Protein AF-A0A7W5MS93-F1 (afdb_monomer)

Mean predicted aligned error: 14.45 Å

Radius of gyration: 29.27 Å; Cα contacts (8 Å, |Δi|>4): 235; chains: 1; bounding box: 98×44×60 Å

Secondary structure (DSSP, 8-state):
---------------------------S------EEEEEEE-TTSSEEEEEE-SSEEEEEETTEEEEEE-EEEEEETTEEEEEEEEETTTS-GGG-EEEEE-TT---EEEE-TTS-EEEEEEEEEEE------

Structure (mmCIF, N/CA/C/O backbone):
data_AF-A0A7W5MS93-F1
#
_entry.id   AF-A0A7W5MS93-F1
#
loop_
_atom_site.group_PDB
_atom_site.id
_atom_site.type_symbol
_atom_site.label_atom_id
_atom_site.label_alt_id
_atom_site.label_comp_id
_atom_site.label_asym_id
_atom_site.label_entity_id
_atom_site.label_seq_id
_atom_site.pdbx_PDB_ins_code
_atom_site.Cartn_x
_atom_site.Cartn_y
_atom_site.Cartn_z
_atom_site.occupancy
_atom_site.B_iso_or_equiv
_atom_site.auth_seq_id
_atom_site.auth_comp_id
_atom_site.auth_asym_id
_atom_site.auth_atom_id
_atom_site.pdbx_PDB_model_num
ATOM 1 N N . MET A 1 1 ? 84.387 -33.692 43.660 1.00 40.00 1 MET A N 1
ATOM 2 C CA . MET A 1 1 ? 83.834 -32.398 43.209 1.00 40.00 1 MET A CA 1
ATOM 3 C C . MET A 1 1 ? 82.398 -32.670 42.763 1.00 40.00 1 MET A C 1
ATOM 5 O O . MET A 1 1 ? 82.228 -33.329 41.753 1.00 40.00 1 MET A O 1
ATOM 9 N N . PHE A 1 2 ? 81.480 -32.709 43.740 1.00 40.03 2 PHE A N 1
ATOM 10 C CA . PHE A 1 2 ? 80.411 -31.714 44.000 1.00 40.03 2 PHE A CA 1
ATOM 11 C C . PHE A 1 2 ? 79.313 -31.746 42.916 1.00 40.03 2 PHE A C 1
ATOM 13 O O . PHE A 1 2 ? 79.630 -31.518 41.763 1.00 40.03 2 PHE A O 1
ATOM 20 N N . LEU A 1 3 ? 78.016 -31.958 43.160 1.00 37.78 3 LEU A N 1
ATOM 21 C CA . LEU A 1 3 ? 77.194 -32.341 44.318 1.00 37.78 3 LEU A CA 1
ATOM 22 C C . LEU A 1 3 ? 75.782 -32.628 43.719 1.00 37.78 3 LEU A C 1
ATOM 24 O O . LEU A 1 3 ? 75.334 -31.854 42.877 1.00 37.78 3 LEU A O 1
ATOM 28 N N . ARG A 1 4 ? 75.061 -33.693 44.111 1.00 44.62 4 ARG A N 1
ATOM 29 C CA . ARG A 1 4 ? 73.572 -33.731 43.968 1.00 44.62 4 ARG A CA 1
ATOM 30 C C . ARG A 1 4 ? 72.996 -32.711 44.985 1.00 44.62 4 ARG A C 1
ATOM 32 O O . ARG A 1 4 ? 73.687 -32.555 45.996 1.00 44.62 4 ARG A O 1
ATOM 39 N N . PRO A 1 5 ? 71.810 -32.054 44.839 1.00 45.09 5 PRO A N 1
ATOM 40 C CA . PRO A 1 5 ? 70.498 -32.736 44.954 1.00 45.09 5 PRO A CA 1
ATOM 41 C C . PRO A 1 5 ? 69.226 -32.015 44.383 1.00 45.09 5 PRO A C 1
ATOM 43 O O . PRO A 1 5 ? 69.287 -30.899 43.891 1.00 45.09 5 PRO A O 1
ATOM 46 N N . ALA A 1 6 ? 68.085 -32.725 44.510 1.00 39.28 6 ALA A N 1
ATOM 47 C CA . ALA A 1 6 ? 66.716 -32.313 44.918 1.00 39.28 6 ALA A CA 1
ATOM 48 C C . ALA A 1 6 ? 65.991 -31.122 44.233 1.00 39.28 6 ALA A C 1
ATOM 50 O O . ALA A 1 6 ? 66.480 -30.005 44.226 1.00 39.28 6 ALA A O 1
ATOM 51 N N . ALA A 1 7 ? 64.832 -31.375 43.597 1.00 43.28 7 ALA A N 1
ATOM 52 C CA . ALA A 1 7 ? 63.444 -31.223 44.116 1.00 43.28 7 ALA A CA 1
ATOM 53 C C . ALA A 1 7 ? 62.941 -29.755 44.025 1.00 43.28 7 ALA A C 1
ATOM 55 O O . ALA A 1 7 ? 63.678 -28.839 44.343 1.00 43.28 7 ALA A O 1
ATOM 56 N N . ILE A 1 8 ? 61.740 -29.421 43.537 1.00 44.34 8 ILE A N 1
ATOM 57 C CA . ILE A 1 8 ? 60.395 -29.683 44.082 1.00 44.34 8 ILE A CA 1
ATOM 58 C C . ILE A 1 8 ? 59.358 -29.309 42.990 1.00 44.34 8 ILE A C 1
ATOM 60 O O . ILE A 1 8 ? 59.564 -28.367 42.228 1.00 44.34 8 ILE A O 1
ATOM 64 N N . ALA A 1 9 ? 58.252 -30.054 42.919 1.00 44.31 9 ALA A N 1
ATOM 65 C CA . ALA A 1 9 ? 57.106 -29.850 42.026 1.00 44.31 9 ALA A CA 1
ATOM 66 C C . ALA A 1 9 ? 56.317 -28.563 42.326 1.00 44.31 9 ALA A C 1
ATOM 68 O O . ALA A 1 9 ? 56.240 -28.196 43.490 1.00 44.31 9 ALA A O 1
ATOM 69 N N . PHE A 1 10 ? 55.608 -27.971 41.352 1.00 36.16 10 PHE A N 1
ATOM 70 C CA . PHE A 1 10 ? 54.375 -27.232 41.664 1.00 36.16 10 PHE A CA 1
ATOM 71 C C . PHE A 1 10 ? 53.384 -27.134 40.488 1.00 36.16 10 PHE A C 1
ATOM 73 O O . PHE A 1 10 ? 53.724 -26.706 39.392 1.00 36.16 10 PHE A O 1
ATOM 80 N N . ALA A 1 11 ? 52.162 -27.568 40.808 1.00 39.81 11 ALA A N 1
ATOM 81 C CA . ALA A 1 11 ? 50.828 -27.225 40.315 1.00 39.81 11 ALA A CA 1
ATOM 82 C C . ALA A 1 11 ? 50.557 -26.963 38.819 1.00 39.81 11 ALA A C 1
ATOM 84 O O . ALA A 1 11 ? 50.994 -25.998 38.202 1.00 39.81 11 ALA A O 1
ATOM 85 N N . VAL A 1 12 ? 49.637 -27.793 38.326 1.00 48.81 12 VAL A N 1
ATOM 86 C CA . VAL A 1 12 ? 48.768 -27.606 37.164 1.00 48.81 12 VAL A CA 1
ATOM 87 C C . VAL A 1 12 ? 48.105 -26.224 37.162 1.00 48.81 12 VAL A C 1
ATOM 89 O O . VAL A 1 12 ? 47.428 -25.859 38.120 1.00 48.81 12 VAL A O 1
ATOM 92 N N . LEU A 1 13 ? 48.161 -25.537 36.020 1.00 38.66 13 LEU A N 1
ATOM 93 C CA . LEU A 1 13 ? 47.061 -24.687 35.580 1.00 38.66 13 LEU A CA 1
ATOM 94 C C . LEU A 1 13 ? 46.774 -25.004 34.113 1.00 38.66 13 LEU A C 1
ATOM 96 O O . LEU A 1 13 ? 47.591 -24.768 33.226 1.00 38.66 13 LEU A O 1
ATOM 100 N N . VAL A 1 14 ? 45.611 -25.606 33.883 1.00 39.22 14 VAL A N 1
ATOM 101 C CA . VAL A 1 14 ? 45.063 -25.870 32.556 1.00 39.22 14 VAL A CA 1
ATOM 102 C C . VAL A 1 14 ? 44.794 -24.519 31.895 1.00 39.22 14 VAL A C 1
ATOM 104 O O . VAL A 1 14 ? 43.827 -23.842 32.231 1.00 39.22 14 VAL A O 1
ATOM 107 N N . ALA A 1 15 ? 45.652 -24.113 30.962 1.00 39.41 15 ALA A N 1
ATOM 108 C CA . ALA A 1 15 ? 45.326 -23.046 30.029 1.00 39.41 15 ALA A CA 1
ATOM 109 C C . ALA A 1 15 ? 44.427 -23.648 28.942 1.00 39.41 15 ALA A C 1
ATOM 111 O O . ALA A 1 15 ? 44.898 -24.260 27.983 1.00 39.41 15 ALA A O 1
ATOM 112 N N . THR A 1 16 ? 43.114 -23.537 29.141 1.00 49.59 16 THR A N 1
ATOM 113 C CA . THR A 1 16 ? 42.108 -23.794 28.106 1.00 49.59 16 THR A CA 1
ATOM 114 C C . THR A 1 16 ? 42.484 -23.038 26.828 1.00 49.59 16 THR A C 1
ATOM 116 O O . THR A 1 16 ? 42.803 -21.848 26.911 1.00 49.59 16 THR A O 1
ATOM 119 N N . PRO A 1 17 ? 42.458 -23.692 25.652 1.00 45.41 17 PRO A N 1
ATOM 120 C CA . PRO A 1 17 ? 42.779 -23.034 24.399 1.00 45.41 17 PRO A CA 1
ATOM 121 C C . PRO A 1 17 ? 41.777 -21.914 24.137 1.00 45.41 17 PRO A C 1
ATOM 123 O O . PRO A 1 17 ? 40.580 -22.060 24.387 1.00 45.41 17 PRO A O 1
ATOM 126 N N . LEU A 1 18 ? 42.315 -20.805 23.630 1.00 43.34 18 LEU A N 1
ATOM 127 C CA . LEU A 1 18 ? 41.617 -19.642 23.105 1.00 43.34 18 LEU A CA 1
ATOM 128 C C . LEU A 1 18 ? 40.570 -20.115 22.085 1.00 43.34 18 LEU A C 1
ATOM 130 O O . LEU A 1 18 ? 40.861 -20.281 20.901 1.00 43.34 18 LEU A O 1
ATOM 134 N N . ALA A 1 19 ? 39.364 -20.406 22.573 1.00 39.19 19 ALA A N 1
ATOM 135 C CA . ALA A 1 19 ? 38.228 -20.720 21.737 1.00 39.19 19 ALA A CA 1
ATOM 136 C C . ALA A 1 19 ? 38.012 -19.510 20.836 1.00 39.19 19 ALA A C 1
ATOM 138 O O . ALA A 1 19 ? 37.899 -18.378 21.315 1.00 39.19 19 ALA A O 1
ATOM 139 N N . ALA A 1 20 ? 38.023 -19.783 19.531 1.00 44.53 20 ALA A N 1
ATOM 140 C CA . ALA A 1 20 ? 37.585 -18.881 18.490 1.00 44.53 20 ALA A CA 1
ATOM 141 C C . ALA A 1 20 ? 36.439 -18.026 19.024 1.00 44.53 20 ALA A C 1
ATOM 143 O O . ALA A 1 20 ? 35.483 -18.568 19.581 1.00 44.53 20 ALA A O 1
ATOM 144 N N . HIS A 1 21 ? 36.582 -16.707 18.896 1.00 40.66 21 HIS A N 1
ATOM 145 C CA . HIS A 1 21 ? 35.535 -15.743 19.188 1.00 40.66 21 HIS A CA 1
ATOM 146 C C . HIS A 1 21 ? 34.292 -16.194 18.417 1.00 40.66 21 HIS A C 1
ATOM 148 O O . HIS A 1 21 ? 34.156 -15.950 17.218 1.00 40.66 21 HIS A O 1
ATOM 154 N N . ALA A 1 22 ? 33.427 -16.945 19.094 1.00 40.16 22 ALA A N 1
ATOM 155 C CA . ALA A 1 22 ? 32.105 -17.234 18.615 1.00 40.16 22 ALA A CA 1
ATOM 156 C C . ALA A 1 22 ? 31.469 -15.857 18.475 1.00 40.16 22 ALA A C 1
ATOM 158 O O . ALA A 1 22 ? 31.312 -15.137 19.464 1.00 40.16 22 ALA A O 1
ATOM 159 N N . ALA A 1 23 ? 31.177 -15.471 17.232 1.00 42.94 23 ALA A N 1
ATOM 160 C CA . ALA A 1 23 ? 30.246 -14.392 16.968 1.00 42.94 23 ALA A CA 1
ATOM 161 C C . ALA A 1 23 ? 29.052 -14.590 17.914 1.00 42.94 23 ALA A C 1
ATOM 163 O O . ALA A 1 23 ? 28.640 -15.744 18.100 1.00 42.94 23 ALA A O 1
ATOM 164 N N . PRO A 1 24 ? 28.552 -13.524 18.563 1.00 43.59 24 PRO A N 1
ATOM 165 C CA . PRO A 1 24 ? 27.463 -13.651 19.516 1.00 43.59 24 PRO A CA 1
ATOM 166 C C . PRO A 1 24 ? 26.382 -14.506 18.870 1.00 43.59 24 PRO A C 1
ATOM 168 O O . PRO A 1 24 ? 25.928 -14.199 17.767 1.00 43.59 24 PRO A O 1
ATOM 171 N N . ALA A 1 25 ? 26.049 -15.624 19.522 1.00 42.84 25 ALA A N 1
ATOM 172 C CA . ALA A 1 25 ? 24.919 -16.441 19.134 1.00 42.84 25 ALA A CA 1
ATOM 173 C C . ALA A 1 25 ? 23.752 -15.472 18.952 1.00 42.84 25 ALA A C 1
ATOM 175 O O . ALA A 1 25 ? 23.344 -14.817 19.913 1.00 42.84 25 ALA A O 1
ATOM 176 N N . HIS A 1 26 ? 23.308 -15.297 17.705 1.00 36.88 26 HIS A N 1
ATOM 177 C CA . HIS A 1 26 ? 22.167 -14.450 17.410 1.00 36.88 26 HIS A CA 1
ATOM 178 C C . HIS A 1 26 ? 21.048 -14.942 18.327 1.00 36.88 26 HIS A C 1
ATOM 180 O O . HIS A 1 26 ? 20.709 -16.128 18.242 1.00 36.88 26 HIS A O 1
ATOM 186 N N . PRO A 1 27 ? 20.516 -14.111 19.242 1.00 41.81 27 PRO A N 1
ATOM 187 C CA . PRO A 1 27 ? 19.390 -14.536 20.044 1.00 41.81 27 PRO A CA 1
ATOM 188 C C . PRO A 1 27 ? 18.292 -14.959 19.074 1.00 41.81 27 PRO A C 1
ATOM 190 O O . PRO A 1 27 ? 17.941 -14.229 18.143 1.00 41.81 27 PRO A O 1
ATOM 193 N N . SER A 1 28 ? 17.845 -16.198 19.260 1.00 41.72 28 SER A N 1
ATOM 194 C CA . SER A 1 28 ? 16.745 -16.846 18.567 1.00 41.72 28 SER A CA 1
ATOM 195 C C . SER A 1 28 ? 15.655 -15.836 18.220 1.00 41.72 28 SER A C 1
ATOM 197 O O . SER A 1 28 ? 15.157 -15.174 19.124 1.00 41.72 28 SER A O 1
ATOM 199 N N . SER A 1 29 ? 15.348 -15.724 16.918 1.00 39.94 29 SER A N 1
ATOM 200 C CA . SER A 1 29 ? 14.232 -14.982 16.300 1.00 39.94 29 SER A CA 1
ATOM 201 C C . SER A 1 29 ? 13.509 -14.011 17.244 1.00 39.94 29 SER A C 1
ATOM 203 O O . SER A 1 29 ? 12.711 -14.480 18.065 1.00 39.94 29 SER A O 1
ATOM 205 N N . PRO A 1 30 ? 13.672 -12.677 17.105 1.00 44.12 30 PRO A N 1
ATOM 206 C CA . PRO A 1 30 ? 12.740 -11.779 17.767 1.00 44.12 30 PRO A CA 1
ATOM 207 C C . PRO A 1 30 ? 11.348 -12.183 17.286 1.00 44.12 30 PRO A C 1
ATOM 209 O O . PRO A 1 30 ? 11.166 -12.427 16.091 1.00 44.12 30 PRO A O 1
ATOM 212 N N . ALA A 1 31 ? 10.407 -12.351 18.218 1.00 44.66 31 ALA A N 1
ATOM 213 C CA . ALA A 1 31 ? 9.012 -12.628 17.914 1.00 44.66 31 ALA A CA 1
ATOM 214 C C . ALA A 1 31 ? 8.616 -11.807 16.682 1.00 44.66 31 ALA A C 1
ATOM 216 O O . ALA A 1 31 ? 8.625 -10.578 16.750 1.00 44.66 31 ALA A O 1
ATOM 217 N N . HIS A 1 32 ? 8.402 -12.472 15.537 1.00 44.00 32 HIS A N 1
ATOM 218 C CA . HIS A 1 32 ? 8.120 -11.762 14.292 1.00 44.00 32 HIS A CA 1
ATOM 219 C C . HIS A 1 32 ? 6.957 -10.812 14.589 1.00 44.00 32 HIS A C 1
ATOM 221 O O . HIS A 1 32 ? 5.943 -11.283 15.103 1.00 44.00 32 HIS A O 1
ATOM 227 N N . PRO A 1 33 ? 7.060 -9.496 14.345 1.00 49.78 33 PRO A N 1
ATOM 228 C CA . PRO A 1 33 ? 5.903 -8.630 14.504 1.00 49.78 33 PRO A CA 1
ATOM 229 C C . PRO A 1 33 ? 4.768 -9.205 13.651 1.00 49.78 33 PRO A C 1
ATOM 231 O O . PRO A 1 33 ? 5.019 -9.786 12.591 1.00 49.78 33 PRO A O 1
ATOM 234 N N . ALA A 1 34 ? 3.531 -9.128 14.147 1.00 56.78 34 ALA A N 1
ATOM 235 C CA . ALA A 1 34 ? 2.373 -9.639 13.425 1.00 56.78 34 ALA A CA 1
ATOM 236 C C . ALA A 1 34 ? 2.364 -9.049 12.012 1.00 56.78 34 ALA A C 1
ATOM 238 O O . ALA A 1 34 ? 2.103 -7.861 11.849 1.00 56.78 34 ALA A O 1
ATOM 239 N N . TYR A 1 35 ? 2.667 -9.875 11.011 1.00 71.69 35 TYR A N 1
ATOM 240 C CA . TYR A 1 35 ? 2.784 -9.417 9.638 1.00 71.69 35 TYR A CA 1
ATOM 241 C C . TYR A 1 35 ? 1.499 -9.746 8.879 1.00 71.69 35 TYR A C 1
ATOM 243 O O . TYR A 1 35 ? 0.860 -10.795 9.066 1.00 71.69 35 TYR A O 1
ATOM 251 N N . ALA A 1 36 ? 1.042 -8.800 8.067 1.00 81.19 36 ALA A N 1
ATOM 252 C CA . ALA A 1 36 ? -0.158 -8.964 7.263 1.00 81.19 36 ALA A CA 1
ATOM 253 C C . ALA A 1 36 ? 0.235 -9.346 5.837 1.00 81.19 36 ALA A C 1
ATOM 255 O O . ALA A 1 36 ? 1.063 -8.685 5.223 1.00 81.19 36 ALA A O 1
ATOM 256 N N . VAL A 1 37 ? -0.383 -10.406 5.308 1.00 85.31 37 VAL A N 1
ATOM 257 C CA . VAL A 1 37 ? -0.153 -10.854 3.933 1.00 85.31 37 VAL A CA 1
ATOM 258 C C . VAL A 1 37 ? -1.414 -10.644 3.111 1.00 85.31 37 VAL A C 1
ATOM 260 O O . VAL A 1 37 ? -2.497 -11.155 3.427 1.00 85.31 37 VAL A O 1
ATOM 263 N N . PHE A 1 38 ? -1.251 -9.921 2.017 1.00 84.50 38 PHE A N 1
ATOM 264 C CA . PHE A 1 38 ? -2.276 -9.621 1.035 1.00 84.50 38 PHE A CA 1
ATOM 265 C C . PHE A 1 38 ? -1.857 -10.225 -0.300 1.00 84.50 38 PHE A C 1
ATOM 267 O O . PHE A 1 38 ? -0.686 -10.156 -0.665 1.00 84.50 38 PHE A O 1
ATOM 274 N N . ALA A 1 39 ? -2.784 -10.843 -1.025 1.00 83.75 39 ALA A N 1
ATOM 275 C CA . ALA A 1 39 ? -2.496 -11.327 -2.366 1.00 83.75 39 ALA A CA 1
ATOM 276 C C . ALA A 1 39 ? -3.733 -11.286 -3.254 1.00 83.75 39 ALA A C 1
ATOM 278 O O . ALA A 1 39 ? -4.868 -11.466 -2.823 1.00 83.75 39 ALA A O 1
ATOM 279 N N . GLY A 1 40 ? -3.506 -11.066 -4.531 1.00 76.94 40 GLY A N 1
ATOM 280 C CA . GLY A 1 40 ? -4.585 -10.891 -5.485 1.00 76.94 40 GLY A CA 1
ATOM 281 C C . GLY A 1 40 ? -4.008 -10.652 -6.857 1.00 76.94 40 GLY A C 1
ATOM 282 O O . GLY A 1 40 ? -2.929 -11.159 -7.161 1.00 76.94 40 GLY A O 1
ATOM 283 N N . LEU A 1 41 ? -4.716 -9.867 -7.660 1.00 73.75 41 LEU A N 1
ATOM 284 C CA . LEU A 1 41 ? -4.261 -9.473 -8.983 1.00 73.75 41 LEU A CA 1
ATOM 285 C C . LEU A 1 41 ? -3.799 -8.016 -8.959 1.00 73.75 41 LEU A C 1
ATOM 287 O O . LEU A 1 41 ? -4.495 -7.146 -8.433 1.00 73.75 41 LEU A O 1
ATOM 291 N N . GLY A 1 42 ? -2.618 -7.774 -9.518 1.00 70.75 42 GLY A N 1
ATOM 292 C CA . GLY A 1 42 ? -2.074 -6.446 -9.755 1.00 70.75 42 GLY A CA 1
ATOM 293 C C . GLY A 1 42 ? -2.817 -5.712 -10.875 1.00 70.75 42 GLY A C 1
ATOM 294 O O . GLY A 1 42 ? -3.721 -6.278 -11.501 1.00 70.75 42 GLY A O 1
ATOM 295 N N . PRO A 1 43 ? -2.450 -4.448 -11.146 1.00 69.12 43 PRO A N 1
ATOM 296 C CA . PRO A 1 43 ? -3.075 -3.625 -12.189 1.00 69.12 43 PRO A CA 1
ATOM 297 C C . PRO A 1 43 ? -2.967 -4.235 -13.598 1.00 69.12 43 PRO A C 1
ATOM 299 O O . PRO A 1 43 ? -3.833 -4.020 -14.437 1.00 69.12 43 PRO A O 1
ATOM 302 N N . ASP A 1 44 ? -1.944 -5.047 -13.832 1.00 75.62 44 ASP A N 1
ATOM 303 C CA . ASP A 1 44 ? -1.661 -5.795 -15.058 1.00 75.62 44 ASP A CA 1
ATOM 304 C C . ASP A 1 44 ? -2.375 -7.164 -15.127 1.00 75.62 44 ASP A C 1
ATOM 306 O O . ASP A 1 44 ? -2.194 -7.927 -16.075 1.00 75.62 44 ASP A O 1
ATOM 310 N N . GLY A 1 45 ? -3.177 -7.501 -14.111 1.00 74.88 45 GLY A N 1
ATOM 311 C CA . GLY A 1 45 ? -3.908 -8.765 -14.026 1.00 74.88 45 GLY A CA 1
ATOM 312 C C . GLY A 1 45 ? -3.065 -9.965 -13.585 1.00 74.88 45 GLY A C 1
ATOM 313 O O . GLY A 1 45 ? -3.587 -11.079 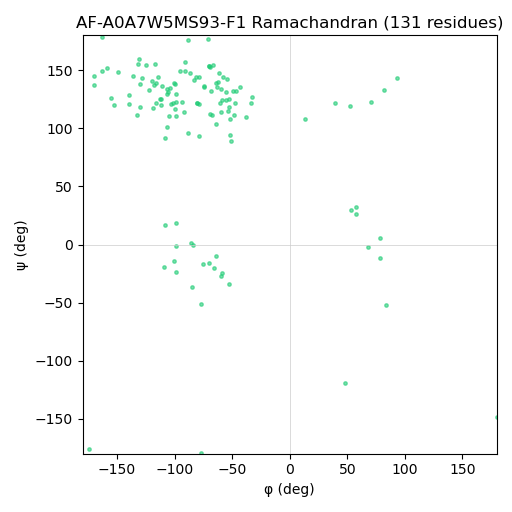-13.564 1.00 74.88 45 GLY A O 1
ATOM 314 N N . ARG A 1 46 ? -1.791 -9.779 -13.213 1.00 81.06 46 ARG A N 1
ATOM 315 C CA . ARG A 1 46 ? -0.924 -10.865 -12.720 1.00 81.06 46 ARG A CA 1
ATOM 316 C C . ARG A 1 46 ? -0.992 -11.013 -11.204 1.00 81.06 46 ARG A C 1
ATOM 318 O O . ARG A 1 46 ? -1.333 -10.057 -10.509 1.00 81.06 46 ARG A O 1
ATOM 325 N N . PRO A 1 47 ? -0.653 -12.19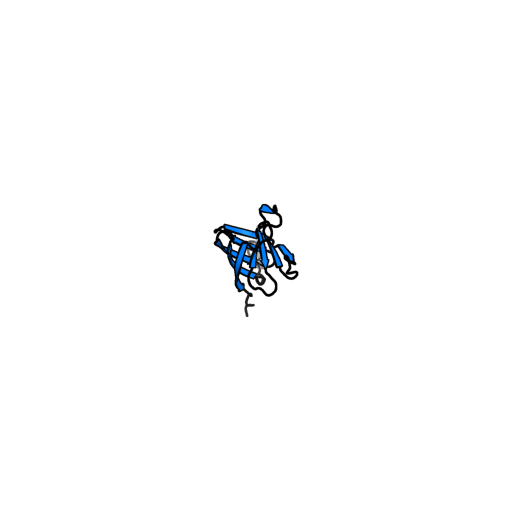6 -10.662 1.00 80.31 47 PRO A N 1
ATOM 326 C CA . PRO A 1 47 ? -0.650 -12.411 -9.227 1.00 80.31 47 PRO A CA 1
ATOM 327 C C . PRO A 1 47 ? 0.380 -11.529 -8.530 1.00 80.31 47 PRO A C 1
ATOM 329 O O . PRO A 1 47 ? 1.523 -11.380 -8.974 1.00 80.31 47 PRO A O 1
ATOM 332 N N . ILE A 1 48 ? -0.033 -11.006 -7.388 1.00 83.81 48 ILE A N 1
ATOM 333 C CA . ILE A 1 48 ? 0.785 -10.163 -6.530 1.00 83.81 48 ILE A CA 1
ATOM 334 C C . ILE A 1 48 ? 0.708 -10.627 -5.089 1.00 83.81 48 ILE A C 1
ATOM 336 O O . ILE A 1 48 ? -0.292 -11.215 -4.671 1.00 83.81 48 ILE A O 1
ATOM 340 N N . ARG A 1 49 ? 1.744 -10.318 -4.314 1.00 88.19 49 ARG A N 1
ATOM 341 C CA . ARG A 1 49 ? 1.772 -10.575 -2.875 1.00 88.19 49 ARG A CA 1
ATOM 342 C C . ARG A 1 49 ? 2.413 -9.400 -2.160 1.00 88.19 49 ARG A C 1
ATOM 344 O O . ARG A 1 49 ? 3.555 -9.074 -2.449 1.00 88.19 49 ARG A O 1
ATOM 351 N N . PHE A 1 50 ? 1.685 -8.782 -1.248 1.00 88.19 50 PHE A N 1
ATOM 352 C CA . PHE A 1 50 ? 2.173 -7.709 -0.394 1.00 88.19 50 PHE A CA 1
ATOM 353 C C . PHE A 1 50 ? 2.236 -8.212 1.047 1.00 88.19 50 PHE A C 1
ATOM 355 O O . PHE A 1 50 ? 1.251 -8.733 1.572 1.00 88.19 50 PHE A O 1
ATOM 362 N N . GLU A 1 51 ? 3.403 -8.087 1.662 1.00 90.06 51 GLU A N 1
ATOM 363 C CA . GLU A 1 51 ? 3.681 -8.498 3.033 1.00 90.06 51 GLU A CA 1
ATOM 364 C C . GLU A 1 51 ? 4.094 -7.254 3.821 1.00 90.06 51 GLU A C 1
ATOM 366 O O . GLU A 1 51 ? 5.081 -6.595 3.496 1.00 90.06 51 GLU A O 1
ATOM 371 N N . ASP A 1 52 ? 3.299 -6.922 4.830 1.00 88.50 52 ASP A N 1
ATOM 372 C CA . ASP A 1 52 ? 3.519 -5.821 5.763 1.00 88.50 52 ASP A CA 1
ATOM 373 C C . ASP A 1 52 ? 4.127 -6.400 7.041 1.00 88.50 52 ASP A C 1
ATOM 375 O O . ASP A 1 52 ? 3.440 -7.121 7.766 1.00 88.50 52 ASP A O 1
ATOM 379 N N . HIS A 1 53 ? 5.399 -6.091 7.301 1.00 86.94 53 HIS A N 1
ATOM 380 C CA . HIS A 1 53 ? 6.154 -6.526 8.479 1.00 86.94 53 HIS A CA 1
ATOM 381 C C . HIS A 1 53 ? 6.217 -5.448 9.580 1.00 86.94 53 HIS A C 1
ATOM 383 O O . HIS A 1 53 ? 7.084 -5.504 10.454 1.00 86.94 53 HIS A O 1
ATOM 389 N N . GLY A 1 54 ? 5.334 -4.449 9.546 1.00 83.25 54 GLY A N 1
ATOM 390 C CA . GLY A 1 54 ? 5.253 -3.358 10.520 1.00 83.25 54 GLY A CA 1
ATOM 391 C C . GLY A 1 54 ? 6.213 -2.201 10.238 1.00 83.25 54 GLY A C 1
ATOM 392 O O . GLY A 1 54 ? 5.778 -1.058 10.173 1.00 83.25 54 GLY A O 1
ATOM 393 N N . THR A 1 55 ? 7.506 -2.474 10.047 1.00 86.19 55 THR A N 1
ATOM 394 C CA . THR A 1 55 ? 8.514 -1.446 9.692 1.00 86.19 55 THR A CA 1
ATOM 395 C C . THR A 1 55 ? 9.017 -1.567 8.260 1.00 86.19 55 THR A C 1
ATOM 397 O O . THR A 1 55 ? 9.557 -0.619 7.698 1.00 86.19 55 THR A O 1
ATOM 400 N N . ARG A 1 56 ? 8.834 -2.739 7.655 1.00 90.19 56 ARG A N 1
ATOM 401 C CA . ARG A 1 56 ? 9.276 -3.064 6.303 1.00 90.19 56 ARG A CA 1
ATOM 402 C C . ARG A 1 56 ? 8.154 -3.682 5.508 1.00 90.19 56 ARG A C 1
ATOM 404 O O . ARG A 1 56 ? 7.209 -4.239 6.068 1.00 90.19 56 ARG A O 1
ATOM 411 N N . TYR A 1 57 ? 8.308 -3.629 4.198 1.00 91.06 57 TYR A N 1
ATOM 412 C CA . TYR A 1 57 ? 7.418 -4.303 3.283 1.00 91.06 57 TYR A CA 1
ATOM 413 C C . TYR A 1 57 ? 8.174 -5.237 2.350 1.00 91.06 57 TYR A C 1
ATOM 415 O O . TYR A 1 57 ? 9.345 -5.019 2.033 1.00 91.06 57 TYR A O 1
ATOM 423 N N . ARG A 1 58 ? 7.456 -6.246 1.865 1.00 90.81 58 ARG A N 1
ATOM 424 C CA . ARG A 1 58 ? 7.871 -7.070 0.735 1.00 90.81 58 ARG A CA 1
ATOM 425 C C . ARG A 1 58 ? 6.732 -7.154 -0.267 1.00 90.81 58 ARG A C 1
ATOM 427 O O . ARG A 1 58 ? 5.651 -7.647 0.044 1.00 90.81 58 ARG A O 1
ATOM 434 N N . LEU A 1 59 ? 6.966 -6.668 -1.479 1.00 89.62 59 LEU A N 1
ATOM 435 C CA . LEU A 1 59 ? 6.028 -6.739 -2.590 1.00 89.62 59 LEU A CA 1
ATOM 436 C C . LEU A 1 59 ? 6.576 -7.686 -3.654 1.00 89.62 59 LEU A C 1
ATOM 438 O O . LEU A 1 59 ? 7.629 -7.448 -4.238 1.00 89.62 59 LEU A O 1
ATOM 442 N N . ARG A 1 60 ? 5.832 -8.744 -3.958 1.00 90.00 60 ARG A N 1
ATOM 443 C CA . ARG A 1 60 ? 6.071 -9.595 -5.117 1.00 90.00 60 ARG A CA 1
ATOM 444 C C . ARG A 1 60 ? 5.115 -9.199 -6.231 1.00 90.00 60 ARG A C 1
ATOM 446 O O . ARG A 1 60 ? 3.903 -9.334 -6.075 1.00 90.00 60 ARG A O 1
ATOM 453 N N . LEU A 1 61 ? 5.667 -8.727 -7.340 1.00 83.06 61 LEU A N 1
ATOM 454 C CA . LEU A 1 61 ? 4.942 -8.201 -8.491 1.00 83.06 61 LEU A CA 1
ATOM 455 C C . LEU A 1 61 ? 5.647 -8.698 -9.765 1.00 83.06 61 LEU A C 1
ATOM 457 O O . LEU A 1 61 ? 6.863 -8.577 -9.879 1.00 83.06 61 LEU A O 1
ATOM 461 N N . HIS A 1 62 ? 4.913 -9.289 -10.712 1.00 81.19 62 HIS A N 1
ATOM 462 C CA . HIS A 1 62 ? 5.482 -9.884 -11.939 1.00 81.19 62 HIS A CA 1
ATOM 463 C C . HIS A 1 62 ? 6.611 -10.913 -11.692 1.00 81.19 62 HIS A C 1
ATOM 465 O O . HIS A 1 62 ? 7.525 -11.046 -12.497 1.00 81.19 62 HIS A O 1
ATOM 471 N N . GLY A 1 63 ? 6.595 -11.624 -10.562 1.00 81.00 63 GLY A N 1
ATOM 472 C CA . GLY A 1 63 ? 7.681 -12.540 -10.187 1.00 81.00 63 GLY A CA 1
ATOM 473 C C . GLY A 1 63 ? 8.927 -11.854 -9.614 1.00 81.00 63 GLY A C 1
ATOM 474 O O . GLY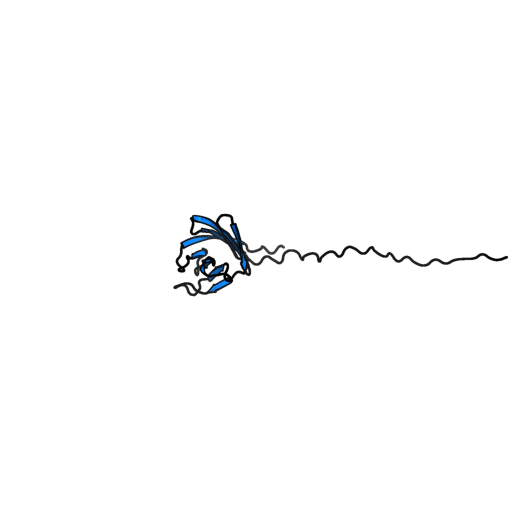 A 1 63 ? 9.733 -12.534 -8.981 1.00 81.00 63 GLY A O 1
ATOM 475 N N . HIS A 1 64 ? 9.034 -10.529 -9.725 1.00 84.81 64 HIS A N 1
ATOM 476 C CA . HIS A 1 64 ? 10.056 -9.728 -9.063 1.00 84.81 64 HIS A CA 1
ATOM 477 C C . HIS A 1 64 ? 9.666 -9.454 -7.614 1.00 84.81 64 HIS A C 1
ATOM 479 O O . HIS A 1 64 ? 8.491 -9.275 -7.293 1.00 84.81 64 HIS A O 1
ATOM 485 N N . VAL A 1 65 ? 10.663 -9.428 -6.738 1.00 89.19 65 VAL A N 1
ATOM 486 C CA . VAL A 1 65 ? 10.503 -9.072 -5.329 1.00 89.19 65 VAL A CA 1
ATOM 487 C C . VAL A 1 65 ? 11.094 -7.685 -5.132 1.00 89.19 65 VAL A C 1
ATOM 489 O O . VAL A 1 65 ? 12.224 -7.432 -5.541 1.00 89.19 65 VAL A O 1
ATOM 492 N N . ARG A 1 66 ? 10.316 -6.804 -4.512 1.00 89.19 66 ARG A N 1
ATOM 493 C CA . ARG A 1 66 ? 10.738 -5.500 -4.012 1.00 89.19 66 ARG A CA 1
ATOM 494 C C . ARG A 1 66 ? 10.601 -5.487 -2.504 1.00 89.19 66 ARG A C 1
ATOM 496 O O . ARG A 1 66 ? 9.616 -5.999 -1.973 1.00 89.19 66 ARG A O 1
ATOM 503 N N . GLU A 1 67 ? 11.579 -4.907 -1.836 1.00 91.62 67 GLU A N 1
ATOM 504 C CA . GLU A 1 67 ? 11.618 -4.775 -0.387 1.00 91.62 67 GLU A CA 1
ATOM 505 C C . GLU A 1 67 ? 12.082 -3.368 -0.040 1.00 91.62 67 GLU A C 1
ATOM 507 O O . GLU A 1 67 ? 12.917 -2.794 -0.738 1.00 91.62 67 GLU A O 1
ATOM 512 N N . GLY A 1 68 ? 11.541 -2.823 1.040 1.00 90.25 68 GLY A N 1
ATOM 513 C CA . GLY A 1 68 ? 11.896 -1.491 1.500 1.00 90.25 68 GLY A CA 1
ATOM 514 C C . GLY A 1 68 ? 11.236 -1.161 2.826 1.00 90.25 68 GLY A C 1
ATOM 515 O O . GLY A 1 68 ? 10.552 -1.995 3.430 1.00 90.25 68 GLY A O 1
ATOM 516 N N . ASP A 1 69 ? 11.444 0.068 3.277 1.00 91.62 69 ASP A N 1
ATOM 517 C CA . ASP A 1 69 ? 10.811 0.561 4.492 1.00 91.62 69 ASP A CA 1
ATOM 518 C C . ASP A 1 69 ? 9.335 0.862 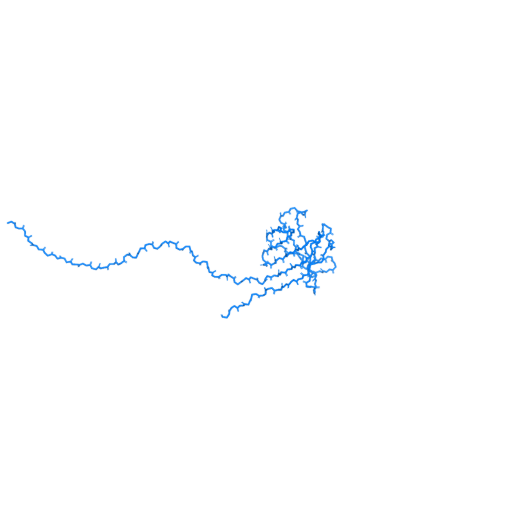4.236 1.00 91.62 69 ASP A C 1
ATOM 520 O O . ASP A 1 69 ? 8.947 1.410 3.197 1.00 91.62 69 ASP A O 1
ATOM 524 N N . LEU A 1 70 ? 8.499 0.454 5.187 1.00 89.38 70 LEU A N 1
ATOM 525 C CA . LEU A 1 70 ? 7.064 0.653 5.103 1.00 89.38 70 LEU A CA 1
ATOM 526 C C . LEU A 1 70 ? 6.737 2.095 5.488 1.00 89.38 70 LEU A C 1
ATOM 528 O O . LEU A 1 70 ? 7.000 2.510 6.614 1.00 89.38 70 LEU A O 1
ATOM 532 N N . ASN A 1 71 ? 6.105 2.829 4.576 1.00 91.44 71 ASN A N 1
ATOM 533 C CA . ASN A 1 71 ? 5.480 4.105 4.893 1.00 91.44 71 ASN A CA 1
ATOM 534 C C . ASN A 1 71 ? 3.960 3.980 4.798 1.00 91.44 71 ASN A C 1
ATOM 536 O O . ASN A 1 71 ? 3.428 3.374 3.860 1.00 91.44 71 ASN A O 1
ATOM 540 N N . THR A 1 72 ? 3.270 4.558 5.780 1.00 90.81 72 THR A N 1
ATOM 541 C CA . THR A 1 72 ? 1.808 4.589 5.818 1.00 90.81 72 THR A CA 1
ATOM 542 C C . THR A 1 72 ? 1.305 5.995 6.075 1.00 90.81 72 THR A C 1
ATOM 544 O O . THR A 1 72 ? 1.831 6.711 6.922 1.00 90.81 72 THR A O 1
ATOM 547 N N . GLU A 1 73 ? 0.258 6.370 5.356 1.00 92.62 73 GLU A N 1
ATOM 548 C CA . GLU A 1 73 ? -0.467 7.620 5.516 1.00 92.62 73 GLU A CA 1
ATOM 549 C C . GLU A 1 73 ? -1.907 7.313 5.935 1.00 92.62 73 GLU A C 1
ATOM 551 O O . GLU A 1 73 ? -2.441 6.224 5.684 1.00 92.62 73 GLU A O 1
ATOM 556 N N . ARG A 1 74 ? -2.543 8.272 6.607 1.00 92.50 74 ARG A N 1
ATOM 557 C CA . ARG A 1 74 ? -3.928 8.148 7.061 1.00 92.50 74 ARG A CA 1
ATOM 558 C C . ARG A 1 74 ? -4.854 8.959 6.161 1.00 92.50 74 ARG A C 1
ATOM 560 O O . ARG A 1 74 ? -4.607 10.135 5.916 1.00 92.50 74 ARG A O 1
ATOM 567 N N . GLY A 1 75 ? -5.964 8.340 5.783 1.00 89.69 75 GLY A N 1
ATOM 568 C CA . GLY A 1 75 ? -7.023 8.928 4.978 1.00 89.69 75 GLY A CA 1
ATOM 569 C C . GLY A 1 75 ? -6.854 8.666 3.484 1.00 89.69 75 GLY A C 1
ATOM 570 O O . GLY A 1 75 ? -5.751 8.656 2.945 1.00 89.69 75 GLY A O 1
ATOM 571 N N . TRP A 1 76 ? -7.978 8.449 2.803 1.00 90.81 76 TRP A N 1
ATOM 572 C CA . TRP A 1 76 ? -8.044 8.345 1.348 1.00 90.81 76 TRP A CA 1
ATOM 573 C C . TRP A 1 76 ? -9.428 8.763 0.839 1.00 90.81 76 TRP A C 1
ATOM 575 O O . TRP A 1 76 ? -10.442 8.150 1.179 1.00 90.81 76 TRP A O 1
ATOM 585 N N . LYS A 1 77 ? -9.477 9.796 -0.014 1.00 89.06 77 LYS A N 1
ATOM 586 C CA . LYS A 1 77 ? -10.720 10.382 -0.556 1.00 89.06 77 LYS A CA 1
ATOM 587 C C . LYS A 1 77 ? -11.753 10.651 0.557 1.00 89.06 77 LYS A C 1
ATOM 589 O O . LYS A 1 77 ? -11.480 11.424 1.466 1.00 89.06 77 LYS A O 1
ATOM 594 N N . SER A 1 78 ? -12.930 10.024 0.485 1.00 89.12 78 SER A N 1
ATOM 595 C CA . SER A 1 78 ? -14.023 10.175 1.457 1.00 89.12 78 SER A CA 1
ATOM 596 C C . SER A 1 78 ? -13.889 9.279 2.698 1.00 89.12 78 SER A C 1
ATOM 598 O O . SER A 1 78 ? -14.772 9.314 3.550 1.00 89.12 78 SER A O 1
ATOM 600 N N . ASP A 1 79 ? -12.837 8.459 2.799 1.00 89.94 79 ASP A N 1
ATOM 601 C CA . ASP A 1 79 ? -12.580 7.558 3.929 1.00 89.94 79 ASP A CA 1
ATOM 602 C C . ASP A 1 79 ? -11.394 8.085 4.766 1.00 89.94 79 ASP A C 1
ATOM 604 O O . ASP A 1 79 ? -10.236 7.785 4.458 1.00 89.94 79 ASP A O 1
ATOM 608 N N . PRO A 1 80 ? -11.642 8.904 5.807 1.00 90.00 80 PRO A N 1
ATOM 609 C CA . PRO A 1 80 ? -10.586 9.532 6.606 1.00 90.00 80 PRO A CA 1
ATOM 610 C C . PRO A 1 80 ? -9.813 8.543 7.491 1.00 90.00 80 PRO A C 1
ATOM 612 O O . PRO A 1 80 ? -8.732 8.875 7.977 1.00 90.00 80 PRO A O 1
ATOM 615 N N . ASP A 1 81 ? -10.354 7.345 7.707 1.00 92.31 81 ASP A N 1
ATOM 616 C CA . ASP A 1 8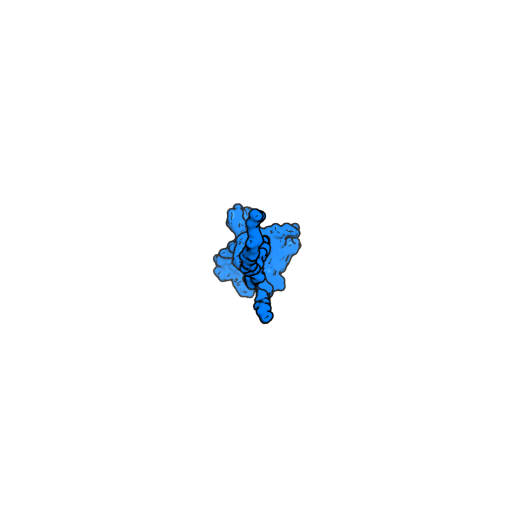1 ? -9.764 6.292 8.538 1.00 92.31 81 ASP A CA 1
ATOM 617 C C . ASP A 1 81 ? -9.023 5.227 7.710 1.00 92.31 81 ASP A C 1
ATOM 619 O O . ASP A 1 81 ? -8.415 4.307 8.268 1.00 92.31 81 ASP A O 1
ATOM 623 N N . ALA A 1 82 ? -9.029 5.358 6.379 1.00 90.94 82 ALA A N 1
ATOM 624 C CA . ALA A 1 82 ? -8.293 4.464 5.501 1.00 90.94 82 ALA A CA 1
ATOM 625 C C . ALA A 1 82 ? -6.784 4.532 5.777 1.00 90.94 82 ALA A C 1
ATOM 627 O O . ALA A 1 82 ? -6.233 5.577 6.121 1.00 90.94 82 ALA A O 1
ATOM 628 N N . THR A 1 83 ? -6.096 3.411 5.587 1.00 91.12 83 THR A N 1
ATOM 629 C CA . THR A 1 83 ? -4.631 3.349 5.638 1.00 91.12 83 THR A CA 1
ATOM 630 C C . THR A 1 83 ? -4.094 3.284 4.219 1.00 91.12 83 THR A C 1
ATOM 632 O O . THR A 1 83 ? -4.424 2.352 3.481 1.00 91.12 83 THR A O 1
ATOM 635 N N . LEU A 1 84 ? -3.269 4.250 3.836 1.00 91.81 84 LEU A N 1
ATOM 636 C CA . LEU A 1 84 ? -2.602 4.288 2.544 1.00 91.81 84 LEU A CA 1
ATOM 637 C C . LEU A 1 84 ? -1.158 3.824 2.730 1.00 91.81 84 LEU A C 1
ATOM 639 O O . LEU A 1 84 ? -0.427 4.392 3.527 1.00 91.81 84 LEU A O 1
ATOM 643 N N . TYR A 1 85 ? -0.742 2.778 2.031 1.00 91.62 85 TYR A N 1
ATOM 644 C CA . TYR A 1 85 ? 0.643 2.329 2.014 1.00 91.62 85 TYR A CA 1
ATOM 645 C C . TYR A 1 85 ? 1.348 2.970 0.824 1.00 91.62 85 TYR A C 1
ATOM 647 O O . TYR A 1 85 ? 0.921 2.782 -0.319 1.00 91.62 85 TYR A O 1
ATOM 655 N N . VAL A 1 86 ? 2.426 3.702 1.093 1.00 91.50 86 VAL A N 1
ATOM 656 C CA . VAL A 1 86 ? 3.281 4.310 0.068 1.00 91.50 86 VAL A CA 1
ATOM 657 C C . VAL A 1 86 ? 4.580 3.521 0.021 1.00 91.50 86 VAL A C 1
ATOM 659 O O . VAL A 1 86 ? 5.449 3.662 0.879 1.00 91.50 86 VAL A O 1
ATOM 662 N N . LEU A 1 87 ? 4.698 2.643 -0.966 1.00 91.19 87 LEU A N 1
ATOM 663 C CA . LEU A 1 87 ? 5.892 1.833 -1.175 1.00 91.19 87 LEU A CA 1
ATOM 664 C C . LEU A 1 87 ? 6.889 2.607 -2.037 1.00 91.19 87 LEU A C 1
ATOM 666 O O . LEU A 1 87 ?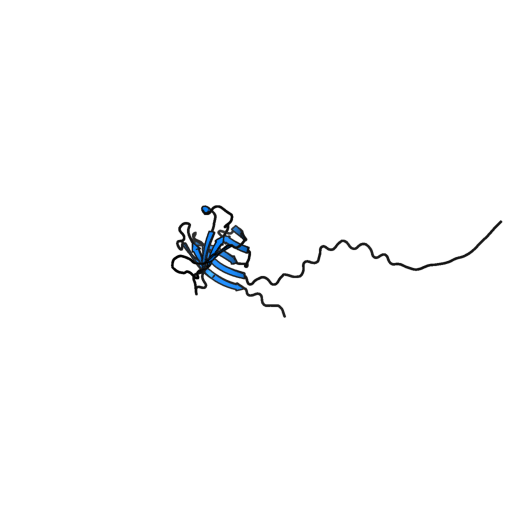 6.482 3.378 -2.906 1.00 91.19 87 LEU A O 1
ATOM 670 N N . ASP A 1 88 ? 8.183 2.382 -1.807 1.00 89.94 88 ASP A N 1
ATOM 671 C CA . ASP A 1 88 ? 9.273 3.127 -2.457 1.00 89.94 88 ASP A CA 1
ATOM 672 C C . ASP A 1 88 ? 9.178 4.654 -2.222 1.00 89.94 88 ASP A C 1
ATOM 674 O O . ASP A 1 88 ? 9.576 5.452 -3.066 1.00 89.94 88 ASP A O 1
ATOM 678 N N . TRP A 1 89 ? 8.655 5.075 -1.060 1.00 88.00 89 TRP A N 1
ATOM 679 C CA . TRP A 1 89 ? 8.332 6.475 -0.731 1.00 88.00 89 TRP A CA 1
ATOM 680 C C . TRP A 1 89 ? 9.517 7.452 -0.802 1.00 88.00 89 TRP A C 1
ATOM 682 O O . TRP A 1 89 ? 9.318 8.645 -1.014 1.00 88.00 89 TRP A O 1
ATOM 692 N N . GLN A 1 90 ? 10.745 6.957 -0.640 1.00 88.06 90 GLN A N 1
ATOM 693 C CA . GLN A 1 90 ? 11.973 7.752 -0.768 1.00 88.06 90 GLN A CA 1
ATOM 694 C C . GLN A 1 90 ? 12.330 8.053 -2.231 1.00 88.06 90 GLN A C 1
ATOM 696 O O . GLN A 1 90 ? 13.160 8.919 -2.503 1.00 88.06 90 GLN A O 1
ATOM 701 N N . GLY A 1 91 ? 11.735 7.318 -3.173 1.00 85.25 91 GLY A N 1
ATOM 702 C CA . GLY A 1 91 ? 11.939 7.488 -4.602 1.00 85.25 91 GLY A CA 1
ATOM 703 C C . GLY A 1 91 ? 10.982 8.506 -5.236 1.00 85.25 91 GLY A C 1
ATOM 704 O O . GLY A 1 91 ? 10.062 9.015 -4.587 1.00 85.25 91 GLY A O 1
ATOM 705 N N . PRO A 1 92 ? 11.162 8.789 -6.538 1.00 87.12 92 PRO A N 1
ATOM 706 C CA . PRO A 1 92 ? 10.269 9.660 -7.297 1.00 87.12 92 PRO A CA 1
ATOM 707 C C . PRO A 1 92 ? 8.826 9.147 -7.282 1.00 87.12 92 PRO A C 1
ATOM 709 O O . PRO A 1 92 ? 8.602 7.945 -7.413 1.00 87.12 92 PRO A O 1
ATOM 712 N N . ALA A 1 93 ? 7.842 10.051 -7.240 1.00 83.44 93 ALA A N 1
ATOM 713 C CA . ALA A 1 93 ? 6.415 9.701 -7.193 1.00 83.44 93 ALA A CA 1
ATOM 714 C C . ALA A 1 93 ? 5.974 8.729 -8.306 1.00 83.44 93 ALA A C 1
ATOM 716 O O . ALA A 1 93 ? 5.149 7.855 -8.073 1.00 83.44 93 ALA A O 1
ATOM 717 N N . ALA A 1 94 ? 6.575 8.820 -9.497 1.00 82.50 94 ALA A N 1
ATOM 718 C CA . ALA A 1 94 ? 6.295 7.916 -10.615 1.00 82.50 94 ALA A CA 1
ATOM 719 C C . ALA A 1 94 ? 6.715 6.451 -10.369 1.00 82.50 94 ALA A C 1
ATOM 721 O O . ALA A 1 94 ? 6.250 5.554 -11.066 1.00 82.50 94 ALA A O 1
ATOM 722 N N . GLN A 1 95 ? 7.615 6.202 -9.415 1.00 82.56 95 GLN A N 1
ATOM 723 C CA . GLN A 1 95 ? 8.088 4.864 -9.045 1.00 82.56 95 GLN A CA 1
ATOM 724 C C . GLN A 1 95 ? 7.404 4.333 -7.782 1.00 82.56 95 GLN A C 1
ATOM 726 O O . GLN A 1 95 ? 7.489 3.134 -7.505 1.00 82.56 95 GLN A O 1
ATOM 731 N N . GLN A 1 96 ? 6.723 5.209 -7.039 1.00 88.19 96 GLN A N 1
ATOM 732 C CA . GLN A 1 96 ? 6.021 4.847 -5.819 1.00 88.19 96 GLN A CA 1
ATOM 733 C C . GLN A 1 96 ? 4.820 3.971 -6.149 1.00 88.19 96 GLN A C 1
ATOM 735 O O . GLN A 1 96 ? 4.011 4.280 -7.024 1.00 88.19 96 GLN A O 1
ATOM 740 N N . THR A 1 97 ? 4.686 2.874 -5.414 1.00 87.25 97 THR A N 1
ATOM 741 C CA . THR A 1 97 ? 3.492 2.034 -5.499 1.00 87.25 97 THR A CA 1
ATOM 742 C C . THR A 1 97 ? 2.580 2.381 -4.340 1.00 87.25 97 THR A C 1
ATOM 744 O O . THR A 1 97 ? 2.979 2.277 -3.182 1.00 87.25 97 THR A O 1
ATOM 747 N N . ARG A 1 98 ? 1.347 2.779 -4.645 1.00 89.69 98 ARG A N 1
ATOM 748 C CA . ARG A 1 98 ? 0.357 3.152 -3.637 1.00 89.69 98 ARG A CA 1
ATOM 749 C C . ARG A 1 98 ? -0.711 2.081 -3.496 1.00 89.69 98 ARG A C 1
ATOM 751 O O . ARG A 1 98 ? -1.261 1.579 -4.478 1.00 89.69 98 ARG A O 1
ATOM 758 N N . LEU A 1 99 ? -1.010 1.737 -2.253 1.00 90.19 99 LEU A N 1
ATOM 759 C CA . LEU A 1 99 ? -2.035 0.768 -1.893 1.00 90.19 99 LEU A CA 1
ATOM 760 C C . LEU A 1 99 ? -2.959 1.391 -0.857 1.00 90.19 99 LEU A C 1
ATOM 762 O O . LEU A 1 99 ? -2.483 2.075 0.038 1.00 90.19 99 LEU A O 1
ATOM 766 N N . VAL A 1 100 ? -4.256 1.109 -0.900 1.00 90.94 100 VAL A N 1
ATOM 767 C CA . VAL A 1 100 ? -5.188 1.582 0.132 1.00 90.94 100 VAL A CA 1
ATOM 768 C C . VAL A 1 100 ? -5.919 0.431 0.797 1.00 90.94 100 VAL A C 1
ATOM 770 O O . VAL A 1 100 ? -6.479 -0.446 0.140 1.00 90.94 100 VAL A O 1
ATOM 773 N N . ARG A 1 101 ? -5.964 0.460 2.124 1.00 89.75 101 ARG A N 1
ATOM 774 C CA . ARG A 1 101 ? -6.865 -0.348 2.935 1.00 89.75 101 ARG A CA 1
ATOM 775 C C . ARG A 1 101 ? -7.979 0.543 3.465 1.00 89.75 101 ARG A C 1
ATOM 777 O O . ARG A 1 101 ? -7.750 1.377 4.334 1.00 89.75 101 ARG A O 1
ATOM 784 N N . ARG A 1 102 ? -9.190 0.332 2.958 1.00 89.06 102 ARG A N 1
ATOM 785 C CA . ARG A 1 102 ? -10.387 1.055 3.410 1.00 89.06 102 ARG A CA 1
ATOM 786 C C . ARG A 1 102 ? -10.804 0.635 4.818 1.00 89.06 102 ARG A C 1
ATOM 788 O O . ARG A 1 102 ? -10.589 -0.511 5.237 1.00 89.06 102 ARG A O 1
ATOM 795 N N . THR A 1 103 ? -11.469 1.537 5.518 1.00 88.25 103 THR A N 1
ATOM 796 C CA . THR A 1 103 ? -11.977 1.317 6.872 1.00 88.25 103 THR A CA 1
ATOM 797 C C . THR A 1 103 ? -13.023 0.210 6.889 1.00 88.25 103 THR A C 1
ATOM 799 O O . THR A 1 103 ? -13.873 0.100 6.006 1.00 88.25 103 THR A O 1
ATOM 802 N N . GLY A 1 104 ? -12.920 -0.694 7.866 1.00 84.25 104 GLY A N 1
ATOM 803 C CA . GLY A 1 104 ? -13.802 -1.864 7.980 1.00 84.25 104 GLY A CA 1
ATOM 804 C C . GLY A 1 104 ? -13.625 -2.918 6.877 1.00 84.25 104 GLY A C 1
ATOM 805 O O . GLY A 1 104 ? -14.256 -3.976 6.931 1.00 84.25 104 GLY A O 1
ATOM 806 N N . LYS A 1 105 ? -12.748 -2.680 5.895 1.00 84.31 105 LYS A N 1
ATOM 807 C CA . LYS A 1 105 ? -12.439 -3.624 4.823 1.00 84.31 105 LYS A CA 1
ATOM 808 C C . LYS A 1 105 ? -11.196 -4.446 5.150 1.00 84.31 105 LYS A C 1
ATOM 810 O O . LYS A 1 105 ? -10.297 -4.039 5.895 1.00 84.31 105 LYS A O 1
ATOM 815 N N . ARG A 1 106 ? -11.194 -5.674 4.632 1.00 79.38 106 ARG A N 1
ATOM 816 C CA . ARG A 1 106 ? -10.084 -6.622 4.804 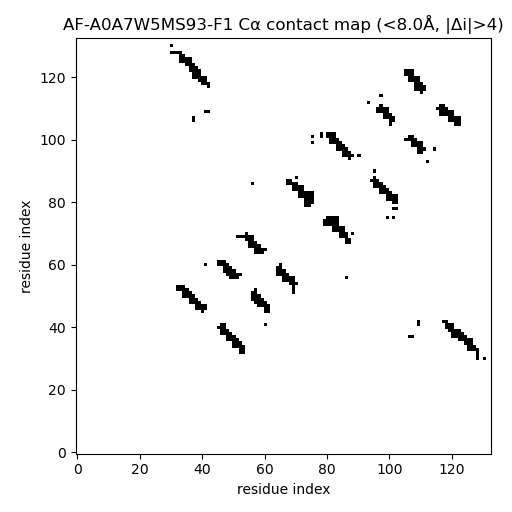1.00 79.38 106 ARG A CA 1
ATOM 817 C C . ARG A 1 106 ? -9.173 -6.630 3.585 1.00 79.38 106 ARG A C 1
ATOM 819 O O . ARG A 1 106 ? -8.017 -6.985 3.745 1.00 79.38 106 ARG A O 1
ATOM 826 N N . ASP A 1 107 ? -9.680 -6.240 2.424 1.00 80.44 107 ASP A N 1
ATOM 827 C CA . ASP A 1 107 ? -8.958 -6.031 1.172 1.00 80.44 107 ASP A CA 1
ATOM 828 C C . ASP A 1 107 ? -8.041 -4.802 1.208 1.00 80.44 107 ASP A C 1
ATOM 830 O O . ASP A 1 107 ? -8.277 -3.833 1.934 1.00 80.44 107 ASP A O 1
ATOM 834 N N . VAL A 1 108 ? -6.997 -4.871 0.388 1.00 85.25 108 VAL A N 1
ATOM 835 C CA . VAL A 1 108 ? -6.133 -3.748 0.017 1.00 85.25 108 VAL A CA 1
ATOM 836 C C . VAL A 1 108 ? -6.338 -3.518 -1.476 1.00 85.25 108 VAL A C 1
ATOM 838 O O . VAL A 1 108 ? -6.561 -4.467 -2.214 1.00 85.25 108 VAL A O 1
ATOM 841 N N . LEU A 1 109 ? -6.313 -2.284 -1.952 1.00 86.12 109 LEU A N 1
ATOM 842 C CA . LEU A 1 109 ? -6.552 -1.957 -3.357 1.00 86.12 109 LEU A CA 1
ATOM 843 C C . LEU A 1 109 ? -5.317 -1.272 -3.937 1.00 86.12 109 LEU A C 1
ATOM 845 O O . LEU A 1 109 ? -4.715 -0.449 -3.252 1.00 86.12 109 LEU A O 1
ATOM 849 N N . PHE A 1 110 ? -4.963 -1.580 -5.186 1.00 86.50 110 PHE A N 1
ATOM 850 C CA . PHE A 1 110 ? -3.936 -0.818 -5.903 1.00 86.50 110 PHE A CA 1
ATOM 851 C C . PHE A 1 110 ? -4.495 0.524 -6.332 1.00 86.50 110 PHE A C 1
ATOM 853 O O . PHE A 1 110 ? -5.605 0.589 -6.871 1.00 86.50 110 PHE A O 1
ATOM 860 N N . LEU A 1 111 ? -3.695 1.562 -6.126 1.00 86.81 111 LEU A N 1
ATOM 861 C CA . LEU A 1 111 ? -3.954 2.885 -6.652 1.00 86.81 111 LEU A CA 1
ATOM 862 C C . LEU A 1 111 ? -3.104 3.116 -7.901 1.00 86.81 111 LEU A C 1
ATOM 864 O O . LEU A 1 111 ? -1.941 2.713 -7.953 1.00 86.81 111 LEU A O 1
ATOM 868 N N . ASP A 1 112 ? -3.701 3.734 -8.915 1.00 82.94 112 ASP A N 1
ATOM 869 C CA . ASP A 1 112 ? -2.954 4.283 -10.042 1.00 82.94 112 ASP A CA 1
ATOM 870 C C . ASP A 1 112 ? -2.283 5.618 -9.666 1.00 82.94 112 ASP A C 1
ATOM 872 O O . ASP A 1 112 ? -2.406 6.112 -8.543 1.00 82.94 112 ASP A O 1
ATOM 876 N N . SER A 1 113 ? -1.575 6.229 -10.616 1.00 80.25 113 SER A N 1
ATOM 877 C CA . SER A 1 113 ? -0.889 7.512 -10.414 1.00 80.25 113 SER A CA 1
ATOM 878 C C . SER A 1 113 ? -1.823 8.697 -10.118 1.00 80.25 113 SER A C 1
ATOM 880 O O . SER A 1 113 ? -1.336 9.761 -9.751 1.00 80.25 113 SER A O 1
ATOM 882 N N . HIS A 1 114 ? -3.140 8.532 -10.272 1.00 81.38 114 HIS A N 1
ATOM 883 C CA . HIS A 1 114 ? -4.169 9.531 -9.970 1.00 81.38 114 HIS A CA 1
ATOM 884 C C . HIS A 1 114 ? -4.986 9.157 -8.716 1.00 81.38 114 HIS A C 1
ATOM 886 O O . HIS A 1 114 ? -6.093 9.665 -8.518 1.00 81.38 114 HIS A O 1
ATOM 892 N N . ASP A 1 115 ? -4.478 8.237 -7.890 1.00 81.81 115 ASP A N 1
ATOM 893 C CA . ASP A 1 115 ? -5.138 7.712 -6.692 1.00 81.81 115 ASP A CA 1
ATOM 894 C C . ASP A 1 115 ? -6.521 7.080 -6.962 1.00 81.81 115 ASP A C 1
ATOM 896 O O . ASP A 1 115 ? -7.389 7.022 -6.077 1.00 81.81 115 ASP A O 1
ATOM 900 N N . ASN A 1 116 ? -6.757 6.576 -8.177 1.00 83.75 116 ASN A N 1
ATOM 901 C CA . ASN A 1 116 ? -7.945 5.788 -8.496 1.00 83.75 116 ASN A CA 1
ATOM 902 C C . ASN A 1 116 ? -7.687 4.302 -8.272 1.00 83.75 116 ASN A C 1
ATOM 904 O O . ASN A 1 116 ? -6.574 3.808 -8.426 1.00 83.75 116 ASN A O 1
ATOM 908 N N . ILE A 1 117 ? -8.743 3.571 -7.908 1.00 82.38 117 ILE A N 1
ATOM 909 C CA . ILE A 1 117 ? -8.655 2.126 -7.702 1.00 82.38 117 ILE A CA 1
ATOM 910 C C . ILE A 1 117 ? -8.396 1.461 -9.054 1.00 82.38 117 ILE A C 1
ATOM 912 O O . ILE A 1 117 ? -9.287 1.411 -9.900 1.00 82.38 117 ILE A O 1
ATOM 916 N N . ALA A 1 118 ? -7.205 0.896 -9.222 1.00 77.38 118 ALA A N 1
ATOM 917 C CA . ALA A 1 118 ? -6.864 0.117 -10.403 1.00 77.38 118 ALA A CA 1
ATOM 918 C C . ALA A 1 118 ? -7.487 -1.289 -10.323 1.00 77.38 118 ALA A C 1
ATOM 920 O O . ALA A 1 118 ? -8.177 -1.739 -11.241 1.00 77.38 118 ALA A O 1
ATOM 921 N N . ARG A 1 119 ? -7.279 -1.991 -9.198 1.00 69.56 119 ARG A N 1
ATOM 922 C CA . ARG A 1 119 ? -7.735 -3.376 -8.969 1.00 69.56 119 ARG A CA 1
ATOM 923 C C . ARG A 1 119 ? -7.818 -3.705 -7.468 1.00 69.56 119 ARG A C 1
ATOM 925 O O . ARG A 1 119 ? -7.038 -3.161 -6.680 1.00 69.56 119 ARG A O 1
ATOM 932 N N . PRO A 1 120 ? -8.712 -4.627 -7.062 1.00 61.16 120 PRO A N 1
ATOM 933 C CA . PRO A 1 120 ? -8.760 -5.131 -5.697 1.00 61.16 120 PRO A CA 1
ATOM 934 C C . PRO A 1 120 ? -7.770 -6.269 -5.416 1.00 61.16 120 PRO A C 1
ATOM 936 O O . PRO A 1 120 ? -7.608 -7.184 -6.221 1.00 61.16 120 PRO A O 1
ATOM 939 N N . VAL A 1 121 ? -7.174 -6.250 -4.221 1.00 62.88 121 VAL A N 1
ATOM 940 C CA . VAL A 1 121 ? -6.299 -7.297 -3.672 1.00 62.88 121 VAL A CA 1
ATOM 941 C C . VAL A 1 121 ? -6.960 -7.898 -2.443 1.00 62.88 121 VAL A C 1
ATOM 943 O O . VAL A 1 121 ? -7.258 -7.219 -1.456 1.00 62.88 121 VAL A O 1
ATOM 946 N N . THR A 1 122 ? -7.188 -9.203 -2.476 1.00 66.06 122 THR A N 1
ATOM 947 C CA . THR A 1 122 ? -7.796 -9.901 -1.350 1.00 66.06 122 THR A CA 1
ATOM 948 C C . THR A 1 122 ? -6.751 -10.153 -0.264 1.00 66.06 122 THR A C 1
ATOM 950 O O . THR A 1 122 ? -5.574 -10.405 -0.508 1.00 66.06 122 THR A O 1
ATOM 953 N N . ARG A 1 123 ? -7.144 -10.075 1.001 1.00 64.25 123 ARG A N 1
ATOM 954 C CA . ARG A 1 123 ? -6.237 -10.443 2.087 1.00 64.25 123 ARG A CA 1
ATOM 955 C C . ARG A 1 123 ? -6.216 -11.949 2.255 1.00 64.25 123 ARG A C 1
ATOM 957 O O . ARG A 1 123 ? -7.261 -12.530 2.527 1.00 64.25 123 ARG A O 1
ATOM 964 N N . LEU A 1 124 ? -5.037 -12.558 2.138 1.00 57.38 124 LEU A N 1
ATOM 965 C CA . LEU A 1 124 ? -4.900 -14.007 2.266 1.00 57.38 124 LEU A CA 1
ATOM 966 C C . LEU A 1 124 ? -4.767 -14.463 3.720 1.00 57.38 124 LEU A C 1
ATOM 968 O O . LEU A 1 124 ? -5.321 -15.499 4.068 1.00 57.38 124 LEU A O 1
ATOM 972 N N . ALA A 1 125 ? -4.076 -13.716 4.589 1.00 56.91 125 ALA A N 1
ATOM 973 C CA . ALA A 1 125 ? -3.944 -14.105 5.995 1.00 56.91 125 ALA A CA 1
ATOM 974 C C . ALA A 1 125 ? -3.487 -12.949 6.901 1.00 56.91 125 ALA A C 1
ATOM 976 O O . ALA A 1 125 ? -2.711 -12.077 6.505 1.00 56.91 125 ALA A O 1
ATOM 977 N N . ARG A 1 126 ? -3.925 -12.972 8.170 1.00 50.72 126 ARG A N 1
ATOM 978 C CA . ARG A 1 126 ? -3.133 -12.401 9.273 1.00 50.72 126 ARG A CA 1
ATOM 979 C C . ARG A 1 126 ? -2.296 -13.547 9.817 1.00 50.72 126 ARG A C 1
ATOM 981 O O . ARG A 1 126 ? -2.883 -1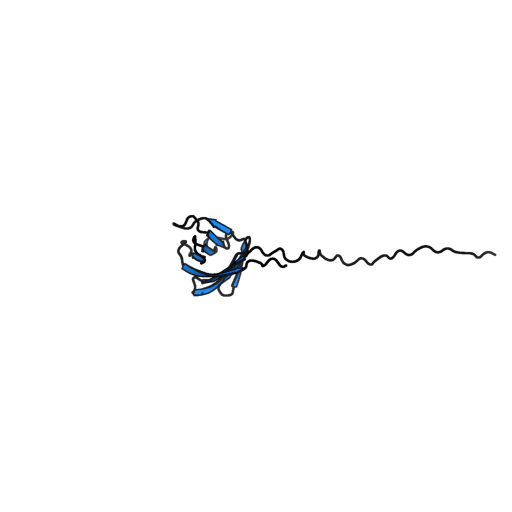4.478 10.361 1.00 50.72 126 ARG A O 1
ATOM 988 N N . VAL A 1 127 ? -0.978 -13.493 9.679 1.00 53.78 127 VAL A N 1
ATOM 989 C CA . VAL A 1 127 ? -0.127 -14.427 10.415 1.00 53.78 127 VAL A CA 1
ATOM 990 C C . VAL A 1 127 ? 0.161 -13.765 11.753 1.00 53.78 127 VAL A C 1
ATOM 992 O O . VAL A 1 127 ? 1.020 -12.897 11.870 1.00 53.78 127 VAL A O 1
ATOM 995 N N . THR A 1 128 ? -0.632 -14.121 12.761 1.00 48.81 128 THR A N 1
ATOM 996 C CA . THR A 1 128 ? -0.283 -13.807 14.146 1.00 48.81 128 THR A CA 1
ATOM 997 C C . THR A 1 128 ? 0.732 -14.863 14.582 1.00 48.81 128 THR A C 1
ATOM 999 O O . THR A 1 128 ? 0.408 -16.052 14.505 1.00 48.81 128 THR A O 1
ATOM 1002 N N . PRO A 1 129 ? 1.947 -14.492 15.011 1.00 45.03 129 PRO A N 1
ATOM 1003 C CA . PRO A 1 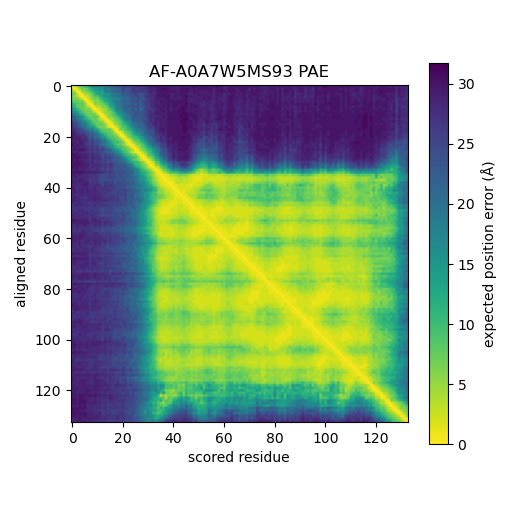129 ? 2.884 -15.459 15.555 1.00 45.03 129 PRO A CA 1
ATOM 1004 C C . PRO A 1 129 ? 2.235 -16.087 16.780 1.00 45.03 129 PRO A C 1
ATOM 1006 O O . PRO A 1 129 ? 1.832 -15.394 17.715 1.00 45.03 129 PRO A O 1
ATOM 1009 N N . ARG A 1 130 ? 2.092 -17.410 16.767 1.00 42.47 130 ARG A N 1
ATOM 1010 C CA . ARG A 1 130 ? 1.713 -18.147 17.964 1.00 42.47 130 ARG A CA 1
ATOM 1011 C C . ARG A 1 130 ? 2.916 -18.068 18.898 1.00 42.47 130 ARG A C 1
ATOM 1013 O O . ARG A 1 130 ? 3.964 -18.609 18.560 1.00 42.47 130 ARG A O 1
ATOM 1020 N N . ALA A 1 131 ? 2.781 -17.362 20.020 1.00 43.50 131 ALA A N 1
ATOM 1021 C CA . ALA A 1 131 ? 3.772 -17.416 21.086 1.00 43.50 131 ALA A CA 1
ATOM 1022 C C . ALA A 1 131 ? 3.975 -18.896 21.447 1.00 43.50 131 ALA A C 1
ATOM 1024 O O . ALA A 1 131 ? 3.018 -19.584 21.817 1.00 43.50 131 ALA A O 1
ATOM 1025 N N . GLY A 1 132 ? 5.183 -19.401 21.194 1.00 48.44 132 GLY A N 1
ATOM 1026 C CA . GLY A 1 132 ? 5.572 -20.761 21.544 1.00 48.44 132 GLY A CA 1
ATOM 1027 C C . GLY A 1 132 ? 5.453 -20.942 23.053 1.00 48.44 132 GLY A C 1
ATOM 1028 O O . GLY A 1 132 ? 5.832 -20.049 23.808 1.00 48.44 132 GLY A O 1
ATOM 1029 N N . ARG A 1 133 ? 4.842 -22.058 23.445 1.00 38.00 133 ARG A N 1
ATOM 1030 C CA . ARG A 1 133 ? 4.730 -22.526 24.827 1.00 38.00 133 ARG A CA 1
ATOM 1031 C C . ARG A 1 133 ? 6.057 -23.088 25.309 1.00 38.00 133 ARG A C 1
ATOM 1033 O O . ARG A 1 133 ? 6.748 -23.694 24.460 1.00 38.00 133 ARG A O 1
#

Solvent-accessible surface area (backbone atoms only — not comparable to full-atom values): 8165 Å² total; per-residue (Å²): 135,88,78,90,83,81,90,84,90,82,81,90,75,88,77,74,76,87,69,73,84,70,70,77,77,73,75,77,73,72,79,64,61,66,28,42,36,32,36,35,38,40,82,88,68,44,66,30,38,41,35,40,49,81,59,33,34,40,40,36,47,87,88,42,78,46,71,48,64,51,41,76,46,77,35,51,92,95,39,70,74,11,43,26,38,36,35,56,65,92,51,58,74,92,71,37,48,41,34,39,30,49,67,98,52,74,40,39,27,38,37,45,102,81,72,42,82,63,31,68,23,42,53,75,45,76,51,66,68,75,80,80,130

Foldseek 3Di:
DDDDDDDDDDDDDDPDPPPDPDDPPPPPDDQQAFKFWWWDADLVRDIKIWIGSPQKIWIQDPNDIDIDGWDWDADDDPQRRKIKTWPPVVDDLQPTWIWIDGPPDQWIFTADSVRDGSGIIHTPDGPRRDPDD

pLDDT: mean 71.27, std 20.24, range [36.16, 92.62]

Sequence (133 aa):
MFLRPAAIAFAVLVATPLAAHAAPAHPSSPAHPAYAVFAGLGPDGRPIRFEDHGTRYRLRLHGHVREGDLNTERGWKSDPDATLYVLDWQGPAAQQTRLVRRTGKRDVLFLDSHDNIARPVTRLARVTPRAGR

Nearest PDB structures (foldseek):
  4ra0-assembly1_A  TM=3.355E-01  e=8.272E-02  Homo sapiens
  2frs-assembly2_B  TM=3.487E-01  e=2.785E+00  Homo sapiens